Protein AF-A0A1C5WDE3-F1 (afdb_monomer_lite)

Sequence (90 aa):
MREADRLRSYTDKLLKDNIIGRNGAKKGTQFFVNPQLIKNAKVNLKTTISEIAGRLPEVDLQELRKMVYSMVDVELITEGARTDRRYTLK

Foldseek 3Di:
DDVVVVVVVVVVVCVVVQQWDWDDDDPPIDIDGRVVCVVVVPPQPFDDLVRVCVVVVVDDSVRSVVVQVVCDPPFWDWDDDDPSITIGGD

Secondary structure (DSSP, 8-state):
--HHHHHHHHHHHHHHTTSEEEE-SSTT-EEEE-HHHHHHTT----B-HHHHHHH-TTS-HHHHHHHHHHHBTTTEEEES-TTT-EEEE-

pLDDT: mean 83.14, std 8.11, range [54.72, 92.75]

Structure (mmCIF, N/CA/C/O backbone):
data_AF-A0A1C5WDE3-F1
#
_entry.id   AF-A0A1C5WDE3-F1
#
loop_
_atom_site.group_PDB
_atom_site.id
_atom_site.type_symbol
_atom_site.label_atom_id
_atom_site.label_alt_id
_atom_site.label_comp_id
_atom_site.label_asym_id
_atom_site.label_entity_id
_atom_site.label_seq_id
_atom_site.pdbx_PDB_ins_code
_atom_site.Cartn_x
_atom_site.Cartn_y
_atom_site.Cartn_z
_atom_site.occupancy
_atom_site.B_iso_or_equiv
_atom_site.auth_seq_id
_atom_site.auth_comp_id
_atom_site.auth_asym_id
_atom_site.auth_atom_id
_atom_site.pdbx_PDB_model_num
ATOM 1 N N . MET A 1 1 ? -17.356 22.371 23.914 1.00 54.72 1 MET A N 1
ATOM 2 C CA . MET A 1 1 ? -17.549 21.137 23.117 1.00 54.72 1 MET A CA 1
ATOM 3 C C . MET A 1 1 ? -16.272 20.311 23.244 1.00 54.72 1 MET A C 1
ATOM 5 O O . MET A 1 1 ? -15.212 20.875 23.011 1.00 54.72 1 MET A O 1
ATOM 9 N N . ARG A 1 2 ? -16.328 19.067 23.742 1.00 70.88 2 ARG A N 1
ATOM 10 C CA . ARG A 1 2 ? -15.127 18.267 24.068 1.00 70.88 2 ARG A CA 1
ATOM 11 C C . ARG A 1 2 ? -14.558 17.633 22.793 1.00 70.88 2 ARG A C 1
ATOM 13 O O . ARG A 1 2 ? -15.315 17.166 21.950 1.00 70.88 2 ARG A O 1
ATOM 20 N N . GLU A 1 3 ? -13.237 17.588 22.643 1.00 67.94 3 GLU A N 1
ATOM 21 C CA . GLU A 1 3 ? -12.563 17.084 21.430 1.00 67.94 3 GLU A CA 1
ATOM 22 C C . GLU A 1 3 ? -12.910 15.628 21.087 1.00 67.94 3 GLU A C 1
ATOM 24 O O . GLU A 1 3 ? -12.990 15.267 19.913 1.00 67.94 3 GLU A O 1
ATOM 29 N N . ALA A 1 4 ? -13.197 14.809 22.101 1.00 69.62 4 ALA A N 1
ATOM 30 C CA . ALA A 1 4 ? -13.640 13.428 21.924 1.00 69.62 4 ALA A CA 1
ATOM 31 C C . ALA A 1 4 ? -14.954 13.318 21.127 1.00 69.62 4 ALA A C 1
ATOM 33 O O . ALA A 1 4 ? -15.106 12.401 20.318 1.00 69.62 4 ALA A O 1
ATOM 34 N N . ASP A 1 5 ? -15.876 14.269 21.307 1.00 77.19 5 ASP A N 1
ATOM 35 C CA . ASP A 1 5 ? -17.145 14.292 20.570 1.00 77.19 5 ASP A CA 1
ATOM 36 C C . ASP A 1 5 ? -16.923 14.678 19.101 1.00 77.19 5 ASP A C 1
ATOM 38 O O . ASP A 1 5 ? -17.586 14.152 18.206 1.00 77.19 5 ASP A O 1
ATOM 42 N N . ARG A 1 6 ? -15.927 15.535 18.832 1.00 83.94 6 ARG A N 1
ATOM 43 C CA . ARG A 1 6 ? -15.516 15.891 17.466 1.00 83.94 6 ARG A CA 1
ATOM 44 C C . ARG A 1 6 ? -14.923 14.688 16.738 1.00 83.94 6 ARG A C 1
ATOM 46 O O . ARG A 1 6 ? -15.271 14.446 15.584 1.00 83.94 6 ARG A O 1
ATOM 53 N N . LEU A 1 7 ? -14.046 13.937 17.409 1.00 83.19 7 LEU A N 1
ATOM 54 C CA . LEU A 1 7 ? -13.380 12.777 16.819 1.00 83.19 7 LEU A CA 1
ATOM 55 C C . LEU A 1 7 ? -14.387 11.680 16.459 1.00 83.19 7 LEU A C 1
ATOM 57 O O . LEU A 1 7 ? -14.357 11.187 15.337 1.00 83.19 7 LEU A O 1
ATOM 61 N N . ARG A 1 8 ? -15.320 11.367 17.373 1.00 84.19 8 ARG A N 1
ATOM 62 C CA . ARG A 1 8 ? -16.396 10.395 17.114 1.00 84.19 8 ARG A CA 1
ATOM 63 C C . ARG A 1 8 ? -17.273 10.813 15.942 1.00 84.19 8 ARG A C 1
ATOM 65 O O . ARG A 1 8 ? -17.454 10.039 15.011 1.00 84.19 8 ARG A O 1
ATOM 72 N N . SER A 1 9 ? -17.739 12.064 15.939 1.00 88.75 9 SER A N 1
ATOM 73 C CA . SER A 1 9 ? -18.563 12.579 14.841 1.00 88.75 9 SER A CA 1
ATOM 74 C C . SER A 1 9 ? -17.847 12.494 13.488 1.00 88.75 9 SER A C 1
ATOM 76 O O . SER A 1 9 ? -18.477 12.219 12.469 1.00 88.75 9 SER A O 1
ATOM 78 N N . TYR A 1 10 ? -16.530 12.704 13.466 1.00 89.06 10 TYR A N 1
ATOM 79 C CA . TYR A 1 10 ? -15.731 12.571 12.254 1.00 89.06 10 TYR A CA 1
ATOM 80 C C . TYR A 1 10 ? -15.575 11.109 11.814 1.00 89.06 10 TYR A C 1
ATOM 82 O O . TYR A 1 10 ? -15.817 10.796 10.649 1.00 89.06 10 TYR A O 1
ATOM 90 N N . THR A 1 11 ? -15.247 10.195 12.732 1.00 86.88 11 THR A N 1
ATOM 91 C CA . THR A 1 11 ? -15.119 8.764 12.410 1.00 86.88 11 THR A CA 1
ATOM 92 C C . THR A 1 11 ? -16.439 8.149 11.957 1.00 86.88 11 THR A C 1
ATOM 94 O O . THR A 1 11 ? -16.442 7.323 11.047 1.00 86.88 11 THR A O 1
ATOM 97 N N . ASP A 1 12 ? -17.562 8.583 12.532 1.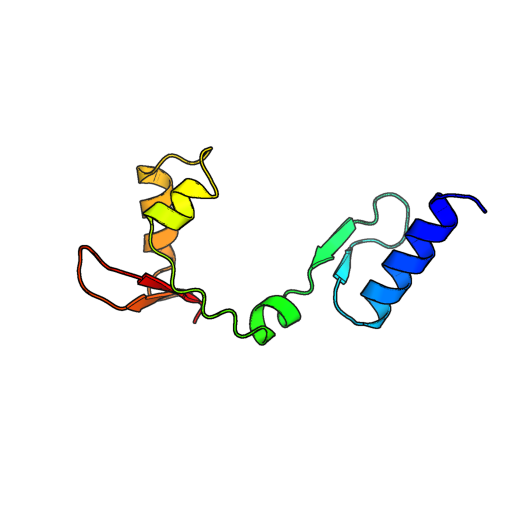00 89.94 12 ASP A N 1
ATOM 98 C CA . ASP A 1 12 ? -18.895 8.095 12.167 1.00 89.94 12 ASP A CA 1
ATOM 99 C C . ASP A 1 12 ? -19.269 8.492 10.732 1.00 89.94 12 ASP A C 1
ATOM 101 O O . ASP A 1 12 ? -19.867 7.696 10.007 1.00 89.94 12 ASP A O 1
ATOM 105 N N . LYS A 1 13 ? -18.863 9.690 10.284 1.00 92.50 13 LYS A N 1
ATOM 106 C CA . LYS A 1 13 ? -19.021 10.115 8.883 1.00 92.50 13 LYS A CA 1
ATOM 107 C C . LYS A 1 13 ? -18.200 9.237 7.940 1.00 92.50 13 LYS A C 1
ATOM 109 O O . LYS A 1 13 ? -18.740 8.717 6.974 1.00 92.50 13 LYS A O 1
ATOM 114 N N . LEU A 1 14 ? -16.928 8.998 8.261 1.00 90.38 14 LEU A N 1
ATOM 115 C CA . LEU A 1 14 ? -16.045 8.168 7.430 1.00 90.38 14 LEU A CA 1
ATOM 116 C C . LEU A 1 14 ? -16.503 6.703 7.344 1.00 90.38 14 LEU A C 1
ATOM 118 O O . LEU A 1 14 ? -16.330 6.068 6.303 1.00 90.38 14 LEU A O 1
ATOM 122 N N . LEU A 1 15 ? -17.086 6.171 8.423 1.00 89.44 15 LEU A N 1
ATOM 123 C CA . LEU A 1 15 ? -17.730 4.855 8.431 1.00 89.44 15 LEU A CA 1
ATOM 124 C C . LEU A 1 15 ? -18.972 4.839 7.535 1.00 89.44 15 LEU A C 1
ATOM 126 O O . LEU A 1 15 ? -19.146 3.913 6.747 1.00 89.44 15 LEU A O 1
ATOM 130 N N . LYS A 1 16 ? -19.825 5.866 7.641 1.00 91.19 16 LYS A N 1
ATOM 131 C CA . LYS A 1 16 ? -21.040 5.999 6.825 1.00 91.19 16 LYS A CA 1
ATOM 132 C C . LYS A 1 16 ? -20.719 6.068 5.333 1.00 91.19 16 LYS A C 1
ATOM 134 O O . LYS A 1 16 ? -21.402 5.434 4.532 1.00 91.19 16 LYS A O 1
ATOM 139 N N . ASP A 1 17 ? -19.658 6.783 4.983 1.00 90.12 17 ASP A N 1
ATOM 140 C CA . ASP A 1 17 ? -19.208 6.952 3.602 1.00 90.12 17 ASP A CA 1
ATOM 141 C C . ASP A 1 17 ? -18.407 5.736 3.087 1.00 90.12 17 ASP A C 1
ATOM 143 O O . ASP A 1 17 ? -17.905 5.754 1.965 1.00 90.12 17 ASP A O 1
ATOM 147 N N . ASN A 1 18 ? -18.288 4.661 3.882 1.00 86.69 18 ASN A N 1
ATOM 148 C CA . ASN A 1 18 ? -17.510 3.454 3.575 1.00 86.69 18 ASN A CA 1
ATOM 149 C C . ASN A 1 18 ? -16.037 3.736 3.224 1.00 86.69 18 ASN A C 1
ATOM 151 O O . ASN A 1 18 ? -15.411 2.981 2.475 1.00 86.69 18 ASN A O 1
ATOM 155 N N . ILE A 1 19 ? -15.465 4.806 3.781 1.00 87.50 19 ILE A N 1
ATOM 156 C CA . ILE A 1 19 ? -14.060 5.175 3.572 1.00 87.50 19 ILE A CA 1
ATOM 157 C C . ILE A 1 19 ? -13.151 4.359 4.495 1.00 87.50 19 ILE A C 1
ATOM 159 O O . ILE A 1 19 ? -12.082 3.900 4.087 1.00 87.50 19 ILE A O 1
ATOM 163 N N . ILE A 1 20 ? -13.599 4.134 5.731 1.00 90.69 20 ILE A N 1
ATOM 164 C CA . ILE A 1 20 ? -12.911 3.301 6.720 1.00 90.69 20 ILE A CA 1
ATOM 165 C C . ILE A 1 20 ? -13.816 2.155 7.174 1.00 90.69 20 ILE A C 1
ATOM 167 O O . ILE A 1 20 ? -15.029 2.313 7.282 1.00 90.69 20 ILE A O 1
ATOM 171 N N . GLY A 1 21 ? -13.217 1.006 7.464 1.00 88.56 21 GLY A N 1
ATOM 172 C CA . GLY A 1 21 ? -13.828 -0.085 8.210 1.00 88.56 21 GLY A CA 1
ATOM 173 C C . GLY A 1 21 ? -13.406 -0.046 9.677 1.00 88.56 21 GLY A C 1
ATOM 174 O O . GLY A 1 21 ? -12.448 0.637 10.050 1.00 88.56 21 GLY A O 1
ATOM 175 N N . ARG A 1 22 ? -14.113 -0.800 10.522 1.00 88.88 22 ARG A N 1
ATOM 176 C CA . ARG A 1 22 ? -13.731 -1.016 11.921 1.00 88.88 22 ARG A CA 1
ATOM 177 C C . ARG A 1 22 ? -13.634 -2.503 12.240 1.00 88.88 22 ARG A C 1
ATOM 179 O O . ARG A 1 22 ? -14.488 -3.277 11.816 1.00 88.88 22 ARG A O 1
ATOM 186 N N . ASN A 1 23 ? -12.649 -2.866 13.048 1.00 86.12 23 ASN A N 1
ATOM 187 C CA . ASN A 1 23 ? -12.517 -4.174 13.674 1.00 86.12 23 ASN A CA 1
ATOM 188 C C . ASN A 1 23 ? -12.771 -4.039 15.177 1.00 86.12 23 ASN A C 1
ATOM 190 O O . ASN A 1 23 ? -12.157 -3.209 15.846 1.00 86.12 23 ASN A O 1
ATOM 194 N N . GLY A 1 24 ? -13.670 -4.869 15.711 1.00 77.38 24 GLY A N 1
ATOM 195 C CA . GLY A 1 24 ? -14.097 -4.815 17.111 1.00 77.38 24 GLY A CA 1
ATOM 196 C C . GLY A 1 24 ? -15.263 -3.848 17.368 1.00 77.38 24 GLY A C 1
ATOM 197 O O . GLY A 1 24 ? -15.544 -2.947 16.583 1.00 77.38 24 GLY A O 1
ATOM 198 N N . ALA A 1 25 ? -15.986 -4.081 18.469 1.00 74.38 25 ALA A N 1
ATOM 199 C CA . ALA A 1 25 ? -17.202 -3.335 18.828 1.00 74.38 25 ALA A CA 1
ATOM 200 C C . ALA A 1 25 ? -17.109 -2.576 20.168 1.00 74.38 25 ALA A C 1
ATOM 202 O O . ALA A 1 25 ? -18.012 -1.814 20.506 1.00 74.38 25 ALA A O 1
ATOM 203 N N . LYS A 1 26 ? -16.052 -2.804 20.961 1.00 77.75 26 LYS A N 1
ATOM 204 C CA . LYS A 1 26 ? -15.876 -2.240 22.314 1.00 77.75 26 LYS A CA 1
ATOM 205 C C . LYS A 1 26 ? -14.478 -1.614 22.459 1.00 77.75 26 LYS A C 1
ATOM 207 O O . LYS A 1 26 ? -13.917 -1.093 21.495 1.00 77.75 26 LYS A O 1
ATOM 212 N N . LYS A 1 27 ? -13.904 -1.625 23.665 1.00 75.50 27 LYS A N 1
ATOM 213 C CA . LYS A 1 27 ? -12.536 -1.152 23.917 1.00 75.50 27 LYS A CA 1
ATOM 214 C C . LYS A 1 27 ? -11.550 -1.939 23.041 1.00 75.50 27 LYS A C 1
ATOM 216 O O . LYS A 1 27 ? -11.632 -3.161 22.992 1.00 75.50 27 LYS A O 1
ATOM 221 N N . GLY A 1 28 ? -10.665 -1.228 22.341 1.00 77.62 28 GLY A N 1
ATOM 222 C CA . GLY A 1 28 ? -9.757 -1.819 21.350 1.00 77.62 28 GLY A CA 1
ATOM 223 C C . GLY A 1 28 ? -10.300 -1.846 19.918 1.00 77.62 28 GLY A C 1
ATOM 224 O O . GLY A 1 28 ? -9.733 -2.542 19.086 1.00 77.62 28 GLY A O 1
ATOM 225 N N . THR A 1 29 ? -11.379 -1.108 19.619 1.00 82.25 29 THR A N 1
ATOM 226 C CA . THR A 1 29 ? -11.842 -0.939 18.232 1.00 82.25 29 THR A CA 1
ATOM 227 C C . THR A 1 29 ? -10.735 -0.301 17.392 1.00 82.25 29 THR A C 1
ATOM 229 O O . THR A 1 29 ? -10.254 0.784 17.720 1.00 82.25 29 THR A O 1
ATOM 232 N N . GLN A 1 30 ? -10.341 -0.981 16.321 1.00 84.56 30 GLN A N 1
ATOM 233 C CA . GLN A 1 30 ? -9.343 -0.517 15.361 1.00 84.56 30 GLN A CA 1
ATOM 234 C C . GLN A 1 30 ? -10.039 -0.089 14.076 1.00 84.56 30 GLN A 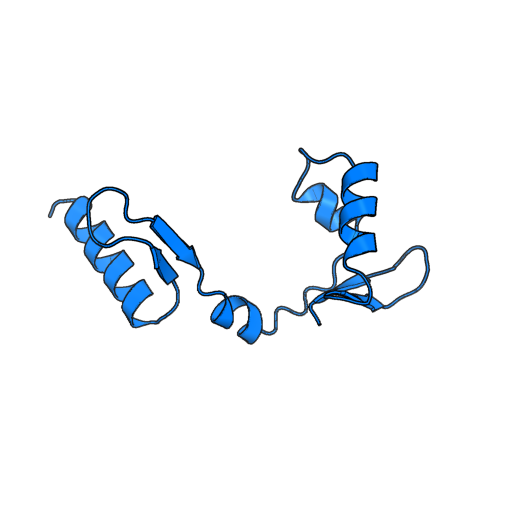C 1
ATOM 236 O O . GLN A 1 30 ? -11.033 -0.694 13.682 1.00 84.56 30 GLN A O 1
ATOM 241 N N . PHE A 1 31 ? -9.508 0.928 13.408 1.00 88.56 31 PHE A N 1
ATOM 242 C CA . PHE A 1 31 ? -9.994 1.367 12.105 1.00 88.56 31 PHE A CA 1
ATOM 243 C C . PHE A 1 31 ? -8.981 1.003 11.027 1.00 88.56 31 PHE A C 1
ATOM 245 O O . PHE A 1 31 ? -7.776 1.065 11.260 1.00 88.56 31 PHE A O 1
ATOM 252 N N . PHE A 1 32 ? -9.471 0.641 9.850 1.00 85.94 32 PHE A N 1
ATOM 253 C CA . PHE A 1 32 ? -8.649 0.383 8.671 1.00 85.94 32 PHE A CA 1
ATOM 254 C C . PHE A 1 32 ? -9.268 1.081 7.462 1.00 85.94 32 PHE A C 1
ATOM 256 O O . PHE A 1 32 ? -10.473 1.313 7.427 1.00 85.94 32 PHE A O 1
ATOM 263 N N . VAL A 1 33 ? -8.461 1.439 6.469 1.00 85.81 33 VAL A N 1
ATOM 264 C CA . VAL A 1 33 ? -8.977 2.017 5.219 1.00 85.81 33 VAL A CA 1
ATOM 265 C C . VAL A 1 33 ? -9.686 0.925 4.425 1.00 85.81 33 VAL A C 1
ATOM 267 O O . VAL A 1 33 ? -9.172 -0.188 4.335 1.00 85.81 33 VAL A O 1
ATOM 270 N N . ASN A 1 34 ? -10.855 1.224 3.852 1.00 85.56 34 ASN A N 1
ATOM 271 C CA . ASN A 1 34 ? -11.623 0.240 3.094 1.00 85.56 34 ASN A CA 1
ATOM 272 C C . ASN A 1 34 ? -10.793 -0.312 1.908 1.00 85.56 34 ASN A C 1
ATOM 274 O O . ASN A 1 34 ? -10.482 0.445 0.983 1.00 85.56 34 ASN A O 1
ATOM 278 N N . PRO A 1 35 ? -10.476 -1.623 1.872 1.00 78.12 35 PRO A N 1
ATOM 279 C CA . PRO A 1 35 ? -9.687 -2.220 0.793 1.00 78.12 35 PRO A CA 1
ATOM 280 C C . PRO A 1 35 ? -10.354 -2.092 -0.579 1.00 78.12 35 PRO A C 1
ATOM 282 O O . PRO A 1 35 ? -9.672 -1.942 -1.591 1.00 78.12 35 PRO A O 1
ATOM 285 N N . GLN A 1 36 ? -11.692 -2.101 -0.624 1.00 78.38 36 GLN A N 1
ATOM 286 C CA . GLN A 1 36 ? -12.433 -1.895 -1.869 1.00 78.38 36 GLN A CA 1
ATOM 287 C C . GLN A 1 36 ? -12.243 -0.478 -2.403 1.00 78.38 36 GLN A C 1
ATOM 289 O O . GLN A 1 36 ? -12.207 -0.294 -3.613 1.00 78.38 36 GLN A O 1
ATOM 294 N N . LEU A 1 37 ? -12.082 0.517 -1.525 1.00 77.44 37 LEU A N 1
ATOM 295 C CA . LEU A 1 37 ? -11.826 1.894 -1.934 1.00 77.44 37 LEU A CA 1
ATOM 296 C C . LEU A 1 37 ? -10.430 2.025 -2.544 1.00 77.44 37 LEU A C 1
ATOM 298 O O . LEU A 1 37 ? -10.297 2.640 -3.593 1.00 77.44 37 LEU A O 1
ATOM 302 N N . ILE A 1 38 ? -9.419 1.371 -1.966 1.00 73.75 38 ILE A N 1
ATOM 303 C CA . ILE A 1 38 ? -8.063 1.319 -2.539 1.00 73.75 38 ILE A CA 1
ATOM 304 C C . ILE A 1 38 ? -8.081 0.629 -3.912 1.00 73.75 38 ILE A C 1
ATOM 306 O O . ILE A 1 38 ? -7.514 1.150 -4.871 1.00 73.75 38 ILE A O 1
ATOM 310 N N . LYS A 1 39 ? -8.798 -0.495 -4.031 1.00 70.19 39 LYS A N 1
ATOM 311 C CA . LYS A 1 39 ? -8.965 -1.226 -5.296 1.00 70.19 39 LYS A CA 1
ATOM 312 C C . LYS A 1 39 ? -9.707 -0.400 -6.357 1.00 70.19 39 LYS A C 1
ATOM 314 O O . LYS A 1 39 ? -9.290 -0.343 -7.510 1.00 70.19 39 LYS A O 1
ATOM 319 N N . ASN A 1 40 ? -10.796 0.262 -5.969 1.00 69.00 40 ASN A N 1
ATOM 320 C CA . ASN A 1 40 ? -11.640 1.054 -6.867 1.00 69.00 40 ASN A CA 1
ATOM 321 C C . ASN A 1 40 ? -11.040 2.414 -7.216 1.00 69.00 40 ASN A C 1
ATOM 323 O O . ASN A 1 40 ? -11.401 2.980 -8.247 1.00 69.00 40 ASN A O 1
ATOM 327 N N . ALA A 1 41 ? -10.126 2.940 -6.398 1.00 67.38 41 ALA A N 1
ATOM 328 C CA . ALA A 1 41 ? -9.512 4.243 -6.614 1.00 67.38 41 ALA A CA 1
ATOM 329 C C . ALA A 1 41 ? -8.663 4.309 -7.898 1.00 67.38 41 ALA A C 1
ATOM 331 O O . ALA A 1 41 ? -8.150 5.381 -8.208 1.00 67.38 41 ALA A O 1
ATOM 332 N N . LYS A 1 42 ? -8.537 3.203 -8.663 1.00 61.12 42 LYS A N 1
ATOM 333 C CA . LYS A 1 42 ? -7.782 3.106 -9.927 1.00 61.12 42 LYS A CA 1
ATOM 334 C C . LYS A 1 42 ? -6.450 3.843 -9.821 1.00 61.12 42 LYS A C 1
ATOM 336 O O . LYS A 1 42 ? -6.029 4.522 -10.759 1.00 61.12 42 LYS A O 1
ATOM 341 N N . VAL A 1 43 ? -5.810 3.749 -8.654 1.00 62.00 43 VAL A N 1
ATOM 342 C CA . VAL A 1 43 ? -4.527 4.387 -8.401 1.00 62.00 43 VAL A CA 1
ATOM 343 C C . VAL A 1 43 ? -3.509 3.533 -9.133 1.00 62.00 43 VAL A C 1
ATOM 345 O O . VAL A 1 43 ? -2.845 2.679 -8.556 1.00 62.00 43 VAL A O 1
ATOM 348 N N . ASN A 1 44 ? -3.447 3.718 -10.449 1.00 62.44 44 ASN A N 1
ATOM 349 C CA . ASN A 1 44 ? -2.529 3.033 -11.339 1.00 62.44 44 ASN A CA 1
ATOM 350 C C . ASN A 1 44 ? -1.156 3.703 -11.187 1.00 62.44 44 ASN A C 1
ATOM 352 O O . ASN A 1 44 ? -0.603 4.268 -12.134 1.00 62.44 44 ASN A O 1
ATOM 356 N N . LEU A 1 45 ? -0.665 3.756 -9.939 1.00 71.00 45 LEU A N 1
ATOM 357 C CA . LEU A 1 45 ? 0.594 4.386 -9.583 1.00 71.00 45 LEU A CA 1
ATOM 358 C C . LEU A 1 45 ? 1.702 3.483 -10.109 1.00 71.00 45 LEU A C 1
ATOM 360 O O . LEU A 1 45 ? 2.149 2.547 -9.449 1.00 71.00 45 LEU A O 1
ATOM 364 N N . LYS A 1 46 ? 2.122 3.767 -11.337 1.00 81.19 46 LYS A N 1
ATOM 365 C CA . LYS A 1 46 ? 3.286 3.135 -11.938 1.00 81.19 46 LYS A CA 1
ATOM 366 C C . LYS A 1 46 ? 4.500 3.608 -11.160 1.00 81.19 46 LYS A C 1
ATOM 368 O O . LYS A 1 46 ? 4.894 4.763 -11.290 1.00 81.19 46 LYS A O 1
ATOM 373 N N . THR A 1 47 ? 5.048 2.729 -10.335 1.00 85.31 47 THR A N 1
ATOM 374 C CA . THR A 1 47 ? 6.186 3.051 -9.472 1.00 85.31 47 THR A CA 1
ATOM 375 C C . THR A 1 47 ? 7.385 2.196 -9.827 1.00 85.31 47 THR A C 1
ATOM 377 O O . THR A 1 47 ? 7.258 1.067 -10.299 1.00 85.31 47 THR A O 1
ATOM 380 N N . THR A 1 48 ? 8.565 2.756 -9.626 1.00 89.06 48 THR A N 1
ATOM 381 C CA . THR A 1 48 ? 9.852 2.073 -9.738 1.00 89.06 48 THR A CA 1
ATOM 382 C C . THR A 1 48 ? 10.302 1.581 -8.364 1.00 89.06 48 THR A C 1
ATOM 384 O O . THR A 1 48 ? 9.883 2.103 -7.331 1.00 89.06 48 THR A O 1
ATOM 387 N N . ILE A 1 49 ? 11.214 0.604 -8.330 1.00 88.56 49 ILE A N 1
ATOM 388 C CA . ILE A 1 49 ? 11.770 0.093 -7.063 1.00 88.56 49 ILE A CA 1
ATOM 389 C C . ILE A 1 49 ? 12.415 1.217 -6.245 1.00 88.56 49 ILE A C 1
ATOM 391 O O . ILE A 1 49 ? 12.262 1.246 -5.029 1.00 88.56 49 ILE A O 1
ATOM 395 N N . SER A 1 50 ? 13.093 2.162 -6.899 1.00 87.88 50 SER A N 1
ATOM 396 C CA . SER A 1 50 ? 13.734 3.295 -6.225 1.00 87.88 50 SER A CA 1
ATOM 397 C C . SER A 1 50 ? 12.721 4.200 -5.520 1.00 87.88 50 SER A C 1
ATOM 399 O O . SER A 1 50 ? 12.966 4.647 -4.404 1.00 87.88 50 SER A O 1
ATOM 401 N N . GLU A 1 51 ? 11.559 4.437 -6.133 1.00 87.81 51 GLU A N 1
ATOM 402 C CA . GLU A 1 51 ? 10.484 5.221 -5.513 1.00 87.81 51 GLU A CA 1
ATOM 403 C C . GLU A 1 51 ? 9.809 4.477 -4.357 1.00 87.81 51 GLU A C 1
ATOM 405 O O . GLU A 1 51 ? 9.319 5.112 -3.425 1.00 87.81 51 GLU A O 1
ATOM 410 N N . ILE A 1 52 ? 9.747 3.143 -4.406 1.00 86.56 52 ILE A N 1
ATOM 411 C CA . ILE A 1 52 ? 9.243 2.334 -3.288 1.00 86.56 52 ILE A CA 1
ATOM 412 C C . ILE A 1 52 ? 10.247 2.382 -2.127 1.00 86.56 52 ILE A C 1
ATOM 414 O O . ILE A 1 52 ? 9.851 2.663 -1.000 1.00 86.56 52 ILE A O 1
ATOM 418 N N . ALA A 1 53 ? 11.542 2.215 -2.410 1.00 86.88 53 ALA A N 1
ATOM 419 C CA . ALA A 1 53 ? 12.608 2.305 -1.411 1.00 86.88 53 ALA A CA 1
ATOM 420 C C . ALA A 1 53 ? 12.662 3.685 -0.734 1.00 86.88 53 ALA A C 1
ATOM 422 O O . ALA A 1 53 ? 12.847 3.774 0.473 1.00 86.88 53 ALA A O 1
ATOM 423 N N . GLY A 1 54 ? 12.425 4.768 -1.482 1.00 87.62 54 GLY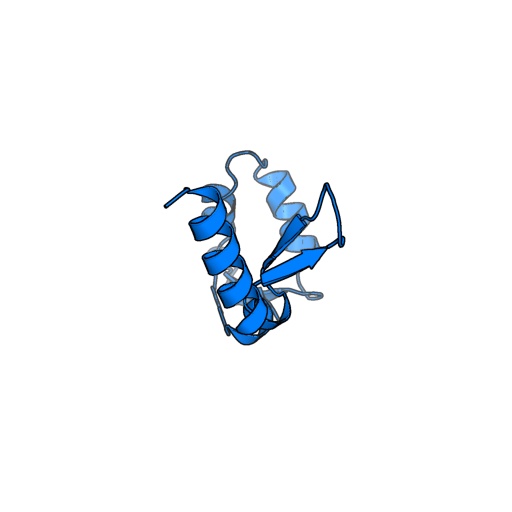 A N 1
ATOM 424 C CA . GLY A 1 54 ? 12.353 6.116 -0.908 1.00 87.62 54 GLY A CA 1
ATOM 425 C C . GLY A 1 54 ? 11.179 6.330 0.058 1.00 87.62 54 GLY A C 1
ATOM 426 O O . GLY A 1 54 ? 11.249 7.212 0.909 1.00 87.62 54 GLY A O 1
ATOM 427 N N . ARG A 1 55 ? 10.104 5.537 -0.057 1.00 86.00 55 ARG A N 1
ATOM 428 C CA . ARG A 1 55 ? 8.949 5.588 0.858 1.00 86.00 55 ARG A CA 1
ATOM 429 C C . ARG A 1 55 ? 9.113 4.682 2.078 1.00 86.00 55 ARG A C 1
ATOM 431 O O . ARG A 1 55 ? 8.475 4.956 3.087 1.00 86.00 55 ARG A O 1
ATOM 438 N N . LEU A 1 56 ? 9.930 3.635 1.962 1.00 84.81 56 LEU A N 1
ATOM 439 C CA . LEU A 1 56 ? 10.204 2.638 3.002 1.00 84.81 56 LEU A CA 1
ATOM 440 C C . LEU A 1 56 ? 11.721 2.552 3.262 1.00 84.81 56 LEU A C 1
ATOM 442 O O . LEU A 1 56 ? 12.338 1.533 2.939 1.00 84.81 56 LEU A O 1
ATOM 446 N N . PRO A 1 57 ? 12.351 3.623 3.783 1.00 85.12 57 PRO A N 1
ATOM 447 C CA . PRO A 1 57 ? 13.798 3.660 4.011 1.00 85.12 57 PRO A CA 1
ATOM 448 C C . PRO A 1 57 ? 14.288 2.632 5.042 1.00 85.12 57 PRO A C 1
ATOM 450 O O . PRO A 1 57 ? 15.484 2.360 5.116 1.00 85.12 57 PRO A O 1
ATOM 453 N N . GLU A 1 58 ? 13.389 2.079 5.852 1.00 88.69 58 GLU A N 1
ATOM 454 C CA . GLU A 1 58 ? 13.669 1.054 6.854 1.00 88.69 58 GLU A CA 1
ATOM 455 C C . GLU A 1 58 ? 13.893 -0.348 6.269 1.00 88.69 58 GLU A C 1
ATOM 457 O O . GLU A 1 58 ? 14.450 -1.207 6.952 1.00 88.69 58 GLU A O 1
ATOM 462 N N . VAL A 1 59 ? 13.469 -0.590 5.025 1.00 87.81 59 VAL A N 1
ATOM 463 C CA . VAL A 1 59 ? 13.606 -1.890 4.358 1.00 87.81 59 VAL A CA 1
ATOM 464 C C . VAL A 1 59 ? 14.848 -1.880 3.472 1.00 87.81 59 VAL A C 1
ATOM 466 O O . VAL A 1 59 ? 15.011 -1.005 2.620 1.00 87.81 59 VAL A O 1
ATOM 469 N N . ASP A 1 60 ? 15.710 -2.890 3.617 1.00 91.44 60 ASP A N 1
ATOM 470 C CA . ASP A 1 60 ? 16.876 -3.029 2.744 1.00 91.44 60 ASP A CA 1
ATOM 471 C C . ASP A 1 60 ? 16.456 -3.249 1.281 1.00 91.44 60 ASP A C 1
ATOM 473 O O . ASP A 1 60 ? 15.513 -3.982 0.966 1.00 91.44 60 ASP A O 1
ATOM 477 N N . LEU A 1 61 ? 17.202 -2.651 0.350 1.00 88.94 61 LEU A N 1
ATOM 478 C CA . LEU A 1 61 ? 16.879 -2.705 -1.074 1.00 88.94 61 LEU A CA 1
ATOM 479 C C . LEU A 1 61 ? 16.868 -4.142 -1.625 1.00 88.94 61 LEU A C 1
ATOM 481 O O . LEU A 1 61 ? 16.103 -4.437 -2.550 1.00 88.94 61 LEU A O 1
ATOM 485 N N . GLN A 1 62 ? 17.708 -5.044 -1.106 1.00 91.75 62 GLN A N 1
ATOM 486 C CA . GLN A 1 62 ? 17.710 -6.444 -1.535 1.00 91.75 62 GLN A CA 1
ATOM 487 C C . GLN A 1 62 ? 16.457 -7.177 -1.064 1.00 91.75 62 GLN A C 1
ATOM 489 O O . GLN A 1 62 ? 15.890 -7.968 -1.822 1.00 91.75 62 GLN A O 1
ATOM 494 N N . GLU A 1 63 ? 16.024 -6.917 0.165 1.00 92.44 63 GLU A N 1
ATOM 495 C CA . GLU A 1 63 ? 14.808 -7.501 0.723 1.00 92.44 63 GLU A CA 1
ATOM 496 C C . GLU A 1 63 ? 13.572 -6.974 -0.007 1.00 92.44 63 GLU A C 1
ATOM 498 O O . GLU A 1 63 ? 12.748 -7.761 -0.481 1.00 92.44 63 GLU A O 1
ATOM 503 N N . LEU A 1 64 ? 13.515 -5.660 -0.238 1.00 91.00 64 LEU A N 1
ATOM 504 C CA . LEU A 1 64 ? 12.456 -5.025 -1.014 1.00 91.00 64 LEU A CA 1
ATOM 505 C C . LEU A 1 64 ? 12.344 -5.624 -2.421 1.00 91.00 64 LEU A C 1
ATOM 507 O O . LEU A 1 64 ? 11.245 -5.932 -2.880 1.00 91.00 64 LEU A O 1
ATOM 511 N N . ARG A 1 65 ? 13.476 -5.849 -3.099 1.00 91.31 65 ARG A N 1
ATOM 512 C CA . ARG A 1 65 ? 13.501 -6.513 -4.412 1.00 91.31 65 ARG A CA 1
ATOM 513 C C . ARG A 1 65 ? 12.897 -7.910 -4.356 1.00 91.31 65 ARG A C 1
ATOM 515 O O . ARG A 1 65 ? 12.088 -8.235 -5.218 1.00 91.31 65 ARG A O 1
ATOM 522 N N . LYS A 1 66 ? 13.274 -8.728 -3.369 1.00 92.75 66 LYS A N 1
ATOM 523 C CA . LYS A 1 66 ? 12.731 -10.088 -3.218 1.00 92.75 66 LYS A CA 1
ATOM 524 C C . LYS A 1 66 ? 11.217 -10.059 -3.031 1.00 92.75 66 LYS A C 1
ATOM 526 O O . LYS A 1 66 ? 10.518 -10.793 -3.724 1.00 92.75 66 LYS A O 1
ATOM 531 N N . MET A 1 67 ? 10.725 -9.177 -2.161 1.00 89.06 67 MET A N 1
ATOM 532 C CA . MET A 1 67 ? 9.291 -9.015 -1.921 1.00 89.06 67 MET A CA 1
ATOM 533 C C . MET A 1 67 ? 8.559 -8.591 -3.197 1.00 89.06 67 MET A C 1
ATOM 535 O O . MET A 1 67 ? 7.664 -9.300 -3.648 1.00 89.06 67 MET A O 1
ATOM 539 N N . VAL A 1 68 ? 8.994 -7.507 -3.845 1.00 88.62 68 VAL A N 1
ATOM 540 C CA . VAL A 1 68 ? 8.353 -7.004 -5.071 1.00 88.62 68 VAL A CA 1
ATOM 541 C C . VAL A 1 68 ? 8.372 -8.058 -6.180 1.00 88.62 68 VAL A C 1
ATOM 543 O O . VAL A 1 68 ? 7.350 -8.285 -6.818 1.00 88.62 68 VAL A O 1
ATOM 546 N N . TYR A 1 69 ? 9.495 -8.748 -6.392 1.00 91.88 69 TYR A N 1
ATOM 547 C CA . TYR A 1 69 ? 9.598 -9.776 -7.432 1.00 91.88 69 TYR A CA 1
ATOM 548 C C . TYR A 1 69 ? 8.740 -11.005 -7.154 1.00 91.88 69 TYR A C 1
ATOM 550 O O . TYR A 1 69 ? 8.224 -11.583 -8.103 1.00 91.88 69 TYR A O 1
ATOM 558 N N . SER A 1 70 ? 8.531 -11.377 -5.890 1.00 91.12 70 SER A N 1
ATOM 559 C CA . SER A 1 70 ? 7.604 -12.466 -5.550 1.00 91.12 70 SER A CA 1
ATOM 560 C C . SER A 1 70 ? 6.136 -12.141 -5.845 1.00 91.12 70 SER A C 1
ATOM 562 O O . SER A 1 70 ? 5.326 -13.054 -5.969 1.00 91.12 70 SER A O 1
ATOM 564 N N . MET A 1 71 ? 5.796 -10.856 -5.982 1.00 87.88 71 MET A N 1
ATOM 565 C CA . MET A 1 71 ? 4.440 -10.391 -6.284 1.00 87.88 71 MET A CA 1
ATOM 566 C C . MET A 1 71 ? 4.203 -10.165 -7.785 1.00 87.88 71 MET A C 1
ATOM 568 O O . MET A 1 71 ? 3.056 -9.974 -8.199 1.00 87.88 71 MET A O 1
ATOM 572 N N . VAL A 1 72 ? 5.261 -10.180 -8.607 1.00 89.19 72 VAL A N 1
ATOM 573 C CA . VAL A 1 72 ? 5.161 -10.087 -10.074 1.00 89.19 72 VAL A CA 1
ATOM 574 C C . VAL A 1 72 ? 4.419 -11.309 -10.617 1.00 89.19 72 VAL A C 1
ATOM 576 O O . VAL A 1 72 ? 4.615 -12.419 -10.136 1.00 89.19 72 VAL A O 1
ATOM 579 N N . ASP A 1 73 ? 3.529 -11.085 -11.585 1.00 82.75 73 ASP A N 1
ATOM 580 C CA . ASP A 1 73 ? 2.644 -12.076 -12.222 1.00 82.75 73 ASP A CA 1
ATOM 581 C C . ASP A 1 73 ? 1.531 -12.657 -11.326 1.00 82.75 73 ASP A C 1
ATOM 583 O O . ASP A 1 73 ? 0.569 -13.237 -11.841 1.00 82.75 73 ASP A O 1
ATOM 587 N N . VAL A 1 74 ? 1.589 -12.430 -10.009 1.00 86.06 74 VAL A N 1
ATOM 588 C CA . VAL A 1 74 ? 0.513 -12.768 -9.061 1.00 86.06 74 VAL A CA 1
ATOM 589 C C . VAL A 1 74 ? -0.423 -11.573 -8.875 1.00 86.06 74 VAL A C 1
ATOM 591 O O . VAL A 1 74 ? -1.600 -11.629 -9.238 1.00 86.06 74 VAL A O 1
ATOM 594 N N . GLU A 1 75 ? 0.120 -10.473 -8.353 1.00 80.88 75 GLU A N 1
ATOM 595 C CA . GLU A 1 75 ? -0.629 -9.265 -7.978 1.00 80.88 75 GLU A CA 1
ATOM 596 C C . GLU A 1 75 ? -0.113 -8.009 -8.689 1.00 80.88 75 GLU A C 1
ATOM 598 O O . GLU A 1 75 ? -0.828 -7.009 -8.766 1.00 80.88 75 GLU A O 1
ATOM 603 N N . LEU A 1 76 ? 1.113 -8.054 -9.225 1.00 85.06 76 LEU A N 1
ATOM 604 C CA . LEU A 1 76 ? 1.749 -6.945 -9.927 1.00 85.06 76 LEU A CA 1
ATOM 605 C C . LEU A 1 76 ? 1.913 -7.232 -11.419 1.00 85.06 76 LEU A C 1
ATOM 607 O O . LEU A 1 76 ? 2.386 -8.294 -11.824 1.00 85.06 76 LEU A O 1
ATOM 611 N N . ILE A 1 77 ? 1.604 -6.220 -12.225 1.00 86.81 77 ILE A N 1
ATOM 612 C CA . ILE A 1 77 ? 1.919 -6.144 -13.649 1.00 86.81 77 ILE A CA 1
ATOM 613 C C . ILE A 1 77 ? 3.190 -5.310 -13.809 1.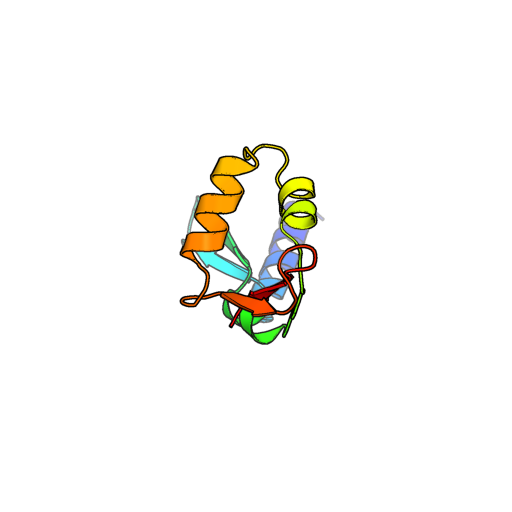00 86.81 77 ILE A C 1
ATOM 615 O O . ILE A 1 77 ? 3.292 -4.203 -13.266 1.00 86.81 77 ILE A O 1
ATOM 619 N N . THR A 1 78 ? 4.151 -5.827 -14.576 1.00 88.94 78 THR A N 1
ATOM 620 C CA . THR A 1 78 ? 5.367 -5.094 -14.941 1.00 88.94 78 THR A CA 1
ATOM 621 C C . THR A 1 78 ? 5.252 -4.474 -16.324 1.00 88.94 78 THR A C 1
ATOM 623 O O . THR A 1 78 ? 4.888 -5.155 -17.280 1.00 88.94 78 THR A O 1
ATOM 626 N N . GLU A 1 79 ? 5.661 -3.218 -16.449 1.00 87.50 79 GLU A N 1
ATOM 627 C CA . GLU A 1 79 ? 5.800 -2.514 -17.725 1.00 87.50 79 GLU A CA 1
ATOM 628 C C . GLU A 1 79 ? 7.213 -1.924 -17.860 1.00 87.50 79 GLU A C 1
ATOM 630 O O . GLU A 1 79 ? 7.854 -1.614 -16.857 1.00 87.50 79 GLU A O 1
ATOM 635 N N . GLY A 1 80 ? 7.696 -1.723 -19.087 1.00 84.12 80 GLY A N 1
ATOM 636 C CA . GLY A 1 80 ? 9.011 -1.120 -19.348 1.00 84.12 80 GLY A CA 1
ATOM 637 C C . GLY A 1 80 ? 10.172 -2.120 -19.408 1.00 84.12 80 GLY A C 1
ATOM 638 O O . GLY A 1 80 ? 10.015 -3.324 -19.181 1.00 84.12 80 GLY A O 1
ATOM 639 N N . ALA A 1 81 ? 11.354 -1.620 -19.764 1.00 80.06 81 ALA A N 1
ATOM 640 C CA . ALA A 1 81 ? 12.572 -2.410 -19.892 1.00 80.06 81 ALA A CA 1
ATOM 641 C C . ALA A 1 81 ? 13.296 -2.553 -18.539 1.00 80.06 81 ALA A C 1
ATOM 643 O O . ALA A 1 81 ? 12.807 -2.165 -17.483 1.00 80.06 81 ALA A O 1
ATOM 644 N N . ARG A 1 82 ? 14.474 -3.187 -18.534 1.00 74.12 82 ARG A N 1
ATOM 645 C CA . ARG A 1 82 ? 15.192 -3.571 -17.303 1.00 74.12 82 ARG A CA 1
ATOM 646 C C . ARG A 1 82 ? 15.467 -2.393 -16.353 1.00 74.12 82 ARG A C 1
ATOM 648 O O . ARG A 1 82 ? 15.415 -2.586 -15.142 1.00 74.12 82 ARG A O 1
ATOM 655 N N . THR A 1 83 ? 15.779 -1.214 -16.888 1.00 76.56 83 THR A N 1
ATOM 656 C CA . THR A 1 83 ? 16.212 -0.041 -16.104 1.00 76.56 83 THR A CA 1
ATOM 657 C C . THR A 1 83 ? 15.047 0.866 -15.707 1.00 76.56 83 THR A C 1
ATOM 659 O O . THR A 1 83 ? 15.096 1.504 -14.661 1.00 76.56 83 THR A O 1
ATOM 662 N N . ASP A 1 84 ? 13.987 0.900 -16.510 1.00 80.31 84 ASP A N 1
ATOM 663 C CA . ASP A 1 84 ? 12.795 1.734 -16.332 1.00 80.31 84 ASP A CA 1
ATOM 664 C C . ASP A 1 84 ? 11.557 0.911 -15.943 1.00 80.31 84 ASP A C 1
ATOM 666 O O . ASP A 1 84 ? 10.431 1.390 -16.076 1.00 80.31 84 ASP A O 1
ATOM 670 N N . ARG A 1 85 ? 11.760 -0.320 -15.447 1.00 85.25 85 ARG A N 1
ATOM 671 C CA . ARG A 1 85 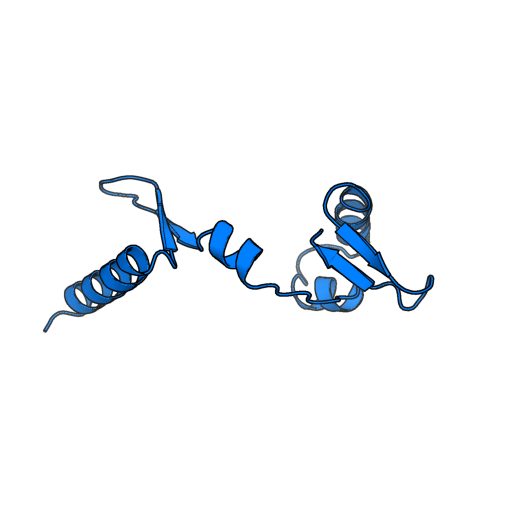? 10.681 -1.240 -15.082 1.00 85.25 85 ARG A CA 1
ATOM 672 C C . ARG A 1 85 ? 9.764 -0.607 -14.039 1.00 85.25 85 ARG A C 1
ATOM 674 O O . ARG A 1 85 ? 10.201 -0.254 -12.938 1.00 85.25 85 ARG A O 1
ATOM 681 N N . ARG A 1 86 ? 8.484 -0.516 -14.384 1.00 89.00 86 A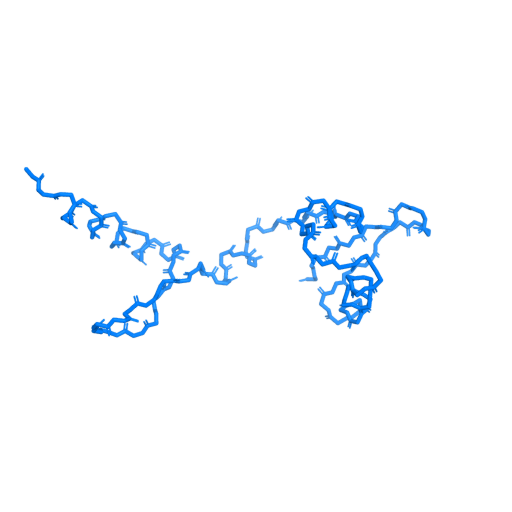RG A N 1
ATOM 682 C CA . ARG A 1 86 ? 7.411 0.003 -13.539 1.00 89.00 86 ARG A CA 1
ATOM 683 C C . ARG A 1 86 ? 6.509 -1.127 -13.079 1.00 89.00 86 ARG A C 1
ATOM 685 O O . ARG A 1 86 ? 6.235 -2.053 -13.839 1.00 89.00 86 ARG A O 1
ATOM 692 N N . TYR A 1 87 ? 6.048 -1.017 -11.843 1.00 87.94 87 TYR A N 1
ATOM 693 C CA . TYR A 1 87 ? 5.160 -1.973 -11.198 1.00 87.94 87 TYR A CA 1
ATOM 694 C C . TYR A 1 87 ? 3.817 -1.304 -10.945 1.00 87.94 87 TYR A C 1
ATOM 696 O O . TYR A 1 87 ? 3.759 -0.147 -10.514 1.00 87.94 87 TYR A O 1
ATOM 704 N N . THR A 1 88 ? 2.752 -2.047 -11.216 1.00 85.50 88 THR A N 1
ATOM 705 C CA . THR A 1 88 ? 1.370 -1.604 -11.028 1.00 85.50 88 THR A CA 1
ATOM 706 C C . THR A 1 88 ? 0.540 -2.762 -10.502 1.00 85.50 88 THR A C 1
ATOM 708 O O . THR A 1 88 ? 0.792 -3.905 -10.872 1.00 85.50 88 THR A O 1
ATOM 711 N N . LEU A 1 89 ? -0.429 -2.480 -9.633 1.00 82.25 89 LEU A N 1
ATOM 712 C CA . LEU A 1 89 ? -1.365 -3.495 -9.147 1.00 82.25 89 LEU A CA 1
ATOM 713 C C . LEU A 1 89 ? -2.261 -3.977 -10.298 1.00 82.25 89 LEU A C 1
ATOM 715 O O . LEU A 1 89 ? -2.676 -3.167 -11.130 1.00 82.25 89 LEU A O 1
ATOM 719 N N . LYS A 1 90 ? -2.516 -5.286 -10.345 1.00 74.31 90 LYS A N 1
ATOM 720 C CA . LYS A 1 90 ? -3.397 -5.942 -11.320 1.00 74.31 90 LYS A CA 1
ATOM 721 C C . LYS A 1 90 ? -4.880 -5.635 -11.095 1.00 74.31 90 LYS A C 1
ATOM 723 O O . LYS A 1 90 ? -5.305 -5.514 -9.923 1.00 74.31 90 LYS A O 1
#

Radius of gyration: 18.29 Å; chains: 1; bounding box: 39×34×44 Å